Protein AF-A0A432MCR9-F1 (afdb_monomer)

InterPro domains:
  IPR027417 P-loop containing nucleoside triphosphate hydrolase [SSF52540] (17-75)
  IPR038718 SNF2-like, N-terminal domain superfamily [G3DSA:3.40.50.10810] (1-80)

Foldseek 3Di:
DDDDLVVCLDPVNVVVLLVDAAQEDEAAQCVVQDWDFDPDPPDPTDTRGDSSVVSVVSNVVRYPYYHYHHPDDDPPPPPPPPPDDD

Radius of gyration: 15.93 Å; Cα contacts (8 Å, |Δi|>4): 97; chains: 1; bounding box: 50×33×24 Å

Sequence (86 aa):
MIDSLDYAKQDEVREHVWSELWDLVIIDEAHKCIAFTKSSLNQGDEAEKTKRYQVAERLAANSDHLLLLTATPTTATTTASPTSSA

pLDDT: mean 78.48, std 20.0, range [38.06, 96.81]

Organism: NCBI:txid2080755

Nearest PDB structures (foldseek):
  7oat-assembly1_B  TM=4.10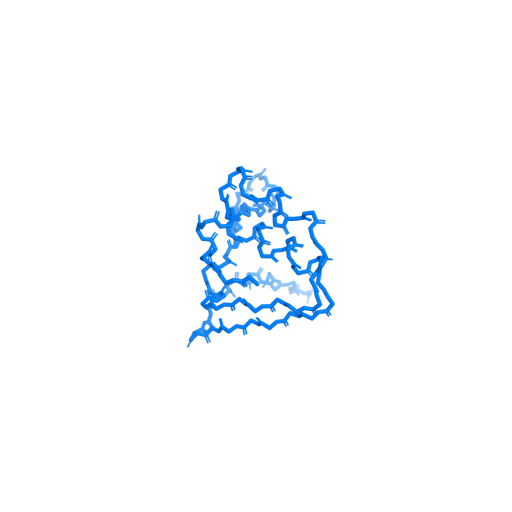2E-01  e=8.027E-01  Homo sapiens
  4v4b-assembly1_AK  TM=3.451E-01  e=9.187E-01  Saccharomyces cerevisiae
  3wis-assembly1_A  TM=3.695E-01  e=6.503E+00  Paraburkholderia xenovorans LB400

Structure (mmCIF, N/CA/C/O backbone):
data_AF-A0A432MCR9-F1
#
_entry.id   AF-A0A432MCR9-F1
#
loop_
_atom_site.group_PDB
_atom_site.id
_atom_site.type_symbol
_atom_site.label_atom_id
_atom_site.label_alt_id
_atom_site.label_comp_id
_atom_site.label_asym_id
_atom_site.label_entity_id
_atom_site.label_seq_id
_atom_site.pdbx_PDB_ins_code
_atom_site.Cartn_x
_atom_site.Cartn_y
_atom_site.Cartn_z
_atom_site.occupancy
_atom_site.B_iso_or_equiv
_atom_site.auth_seq_id
_atom_site.auth_comp_id
_atom_site.auth_asym_id
_atom_site.auth_atom_id
_atom_site.pdbx_PDB_model_num
ATOM 1 N N . MET A 1 1 ? -13.120 0.913 -3.757 1.00 80.88 1 MET A N 1
ATOM 2 C CA . MET A 1 1 ? -12.517 2.161 -4.275 1.00 80.88 1 MET A CA 1
ATOM 3 C C . MET A 1 1 ? -11.577 1.791 -5.409 1.00 80.88 1 MET A C 1
ATOM 5 O O . MET A 1 1 ? -10.902 0.779 -5.280 1.00 80.88 1 MET A O 1
ATOM 9 N N . ILE A 1 2 ? -11.560 2.542 -6.511 1.00 90.69 2 ILE A N 1
ATOM 10 C CA . ILE A 1 2 ? -10.578 2.363 -7.591 1.00 90.69 2 ILE A CA 1
ATOM 11 C C . ILE A 1 2 ? -9.972 3.731 -7.847 1.00 90.69 2 ILE A C 1
ATOM 13 O O . ILE A 1 2 ? -10.702 4.659 -8.181 1.00 90.69 2 ILE A O 1
ATOM 17 N N . ASP A 1 3 ? -8.662 3.843 -7.668 1.00 93.31 3 ASP A N 1
ATOM 18 C CA . ASP A 1 3 ? -7.935 5.079 -7.918 1.00 93.31 3 ASP A CA 1
ATOM 19 C C . ASP A 1 3 ? -6.471 4.792 -8.264 1.00 93.31 3 ASP A C 1
ATOM 21 O O . ASP A 1 3 ? -5.967 3.682 -8.084 1.00 93.31 3 ASP A O 1
ATOM 25 N N . SER A 1 4 ? -5.776 5.809 -8.756 1.00 93.56 4 SER A N 1
ATOM 26 C CA . SER A 1 4 ? -4.342 5.774 -8.990 1.00 93.56 4 SER A CA 1
ATOM 27 C C . SER A 1 4 ? -3.559 5.975 -7.690 1.00 93.56 4 SER A C 1
ATOM 29 O O . SER A 1 4 ? -3.905 6.793 -6.834 1.00 93.56 4 SER A O 1
ATOM 31 N N . LEU A 1 5 ? -2.404 5.316 -7.583 1.00 92.12 5 LEU A N 1
ATOM 32 C CA . LEU A 1 5 ? -1.484 5.535 -6.463 1.00 92.12 5 LEU A CA 1
ATOM 33 C C . LEU A 1 5 ? -0.946 6.980 -6.414 1.00 92.12 5 LEU A C 1
ATOM 35 O O . LEU A 1 5 ? -0.511 7.464 -5.371 1.00 92.12 5 LEU A O 1
ATOM 39 N N . ASP A 1 6 ? -0.979 7.686 -7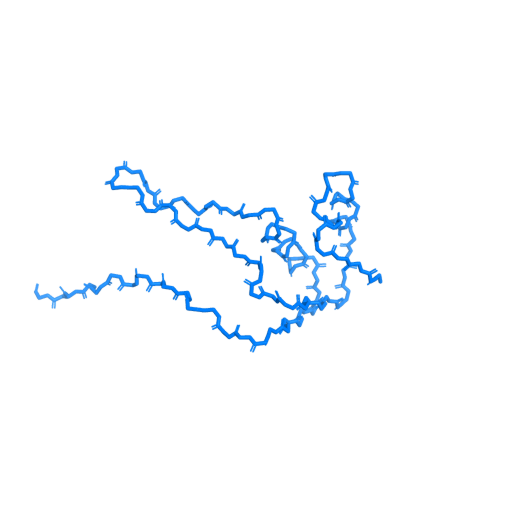.547 1.00 91.88 6 ASP A N 1
ATOM 40 C CA . ASP A 1 6 ? -0.586 9.091 -7.644 1.00 91.88 6 ASP A CA 1
ATOM 41 C C . ASP A 1 6 ? -1.610 10.064 -7.068 1.00 91.88 6 ASP A C 1
ATOM 43 O O . ASP A 1 6 ? -1.216 11.124 -6.578 1.00 91.88 6 ASP A O 1
ATOM 47 N N . TYR A 1 7 ? -2.887 9.694 -7.075 1.00 94.56 7 TYR A N 1
ATOM 48 C CA . TYR A 1 7 ? -3.917 10.408 -6.336 1.00 94.56 7 TYR A CA 1
ATOM 49 C C . TYR A 1 7 ? -3.857 10.055 -4.847 1.00 94.56 7 TYR A C 1
ATOM 51 O O . TYR A 1 7 ? -3.732 10.946 -4.009 1.00 94.56 7 TYR A O 1
ATOM 59 N N . ALA A 1 8 ? -3.794 8.760 -4.517 1.00 93.38 8 ALA A N 1
ATOM 60 C CA . ALA A 1 8 ? -3.766 8.281 -3.132 1.00 93.38 8 ALA A CA 1
ATOM 61 C C . ALA A 1 8 ? -2.567 8.802 -2.315 1.00 93.38 8 ALA A C 1
ATOM 63 O O . ALA A 1 8 ? -2.635 8.902 -1.092 1.00 93.38 8 ALA A O 1
ATOM 64 N N . LYS A 1 9 ? -1.45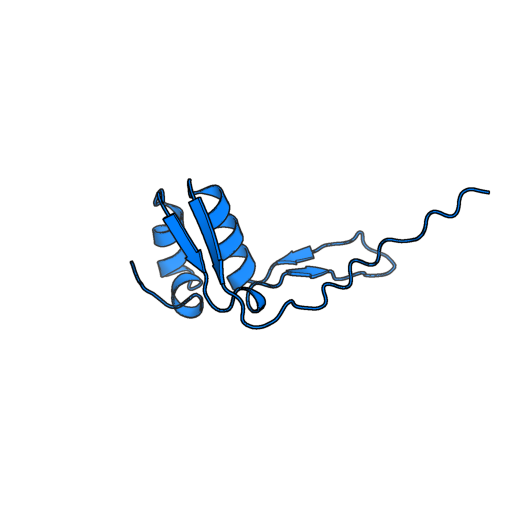2 9.157 -2.970 1.00 93.06 9 LYS A N 1
ATOM 65 C CA . LYS A 1 9 ? -0.281 9.727 -2.289 1.00 93.06 9 LYS A CA 1
ATOM 66 C C . LYS A 1 9 ? -0.400 11.218 -1.965 1.00 93.06 9 LYS A C 1
ATOM 68 O O . LYS A 1 9 ? 0.504 11.722 -1.299 1.00 93.06 9 LYS A O 1
ATOM 73 N N . GLN A 1 10 ? -1.404 11.947 -2.450 1.00 95.69 10 GLN A N 1
ATOM 74 C CA . GLN A 1 10 ? -1.561 13.375 -2.135 1.00 95.69 10 GLN A CA 1
ATOM 75 C C . GLN A 1 10 ? -1.891 13.546 -0.652 1.00 95.69 10 GLN A C 1
ATOM 77 O O . GLN A 1 10 ? -2.668 12.764 -0.119 1.00 95.69 10 GLN A O 1
ATOM 82 N N . ASP A 1 11 ? -1.289 14.530 0.022 1.00 92.12 11 ASP A N 1
ATOM 83 C CA . ASP A 1 11 ? -1.337 14.625 1.491 1.00 92.12 11 ASP A CA 1
ATOM 84 C C . ASP A 1 11 ? -2.786 14.720 2.027 1.00 92.12 11 ASP A C 1
ATOM 86 O O . ASP A 1 11 ? -3.112 14.093 3.027 1.00 92.12 11 ASP A O 1
ATOM 90 N N . GLU A 1 12 ? -3.685 15.393 1.301 1.00 92.56 12 GLU A N 1
ATOM 91 C CA . GLU A 1 12 ? -5.112 15.537 1.650 1.00 92.56 12 GLU A CA 1
ATOM 92 C C . GLU A 1 12 ? -5.923 14.233 1.506 1.00 92.56 12 GLU A C 1
ATOM 94 O O . GLU A 1 12 ? -6.866 13.973 2.257 1.00 92.56 12 GLU A O 1
ATOM 99 N N . VAL A 1 13 ? -5.549 13.394 0.537 1.00 93.94 13 VAL A N 1
ATOM 100 C CA . VAL A 1 13 ? -6.225 12.123 0.227 1.00 93.94 13 VAL A CA 1
ATOM 101 C C . VAL A 1 13 ? -5.680 11.001 1.103 1.00 93.94 13 VAL A C 1
ATOM 103 O O . VAL A 1 13 ? -6.412 10.117 1.541 1.00 93.94 13 VAL A O 1
ATOM 106 N N . ARG A 1 14 ? -4.375 11.040 1.369 1.00 93.44 14 ARG A N 1
ATOM 107 C CA . ARG A 1 14 ? -3.634 9.954 1.996 1.00 93.44 14 ARG A CA 1
ATOM 108 C C . ARG A 1 14 ? -4.164 9.602 3.378 1.00 93.44 14 ARG A C 1
ATOM 110 O O . ARG A 1 14 ? -4.345 8.424 3.662 1.00 93.44 14 ARG A O 1
ATOM 117 N N . GLU A 1 15 ? -4.445 10.608 4.202 1.00 91.62 15 GLU A N 1
ATOM 118 C CA . GLU A 1 15 ? -4.959 10.392 5.559 1.00 91.62 15 GL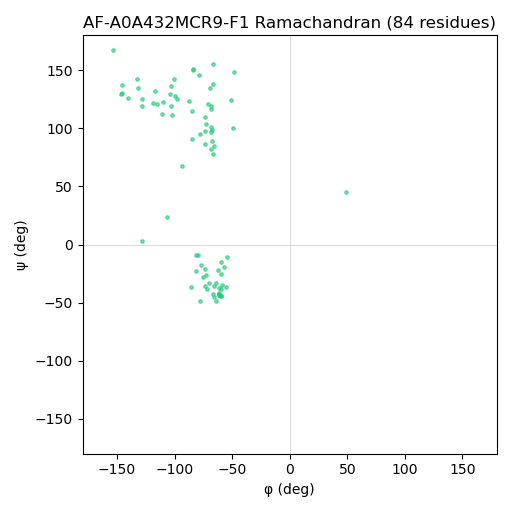U A CA 1
ATOM 119 C C . GLU A 1 15 ? -6.313 9.670 5.548 1.00 91.62 15 GLU A C 1
ATOM 121 O O . GLU A 1 15 ? -6.525 8.762 6.346 1.00 91.62 15 GLU A O 1
ATOM 126 N N . HIS A 1 16 ? -7.183 9.985 4.581 1.00 91.88 16 HIS A N 1
ATOM 127 C CA . HIS A 1 16 ? -8.461 9.289 4.403 1.00 91.88 16 HIS A CA 1
ATOM 128 C C . HIS A 1 16 ? -8.261 7.832 3.969 1.00 91.88 16 HIS A C 1
ATOM 130 O O . HIS A 1 16 ? -8.905 6.927 4.489 1.00 91.88 16 HIS A O 1
ATOM 136 N N . VAL A 1 17 ? -7.337 7.580 3.038 1.00 92.12 17 VAL A N 1
ATOM 137 C CA . VAL A 1 17 ? -7.021 6.215 2.583 1.00 92.12 17 VAL A CA 1
ATOM 138 C C . VAL A 1 17 ? -6.422 5.373 3.719 1.00 92.12 17 VAL A C 1
ATOM 140 O O . VAL A 1 17 ? -6.652 4.166 3.789 1.00 92.12 17 VAL A O 1
ATOM 143 N N . TRP A 1 18 ? -5.659 6.005 4.614 1.00 92.19 18 TRP A N 1
ATOM 144 C CA . TRP A 1 18 ? -5.000 5.366 5.752 1.00 92.19 18 TRP A CA 1
ATOM 145 C C . TRP A 1 18 ? -5.892 5.136 6.970 1.00 92.19 18 TRP A C 1
ATOM 147 O O . TRP A 1 18 ? -5.552 4.278 7.785 1.00 92.19 18 TRP A O 1
ATOM 157 N N . SER A 1 19 ? -6.984 5.883 7.134 1.00 91.38 19 SER A N 1
ATOM 158 C CA . SER A 1 19 ? -7.910 5.690 8.257 1.00 91.38 19 SER A CA 1
ATOM 159 C C . SER A 1 19 ? -8.844 4.492 8.086 1.00 91.38 19 SER A C 1
ATOM 161 O O . SER A 1 19 ? -9.417 4.030 9.069 1.00 91.38 19 SER A O 1
ATOM 163 N N . GLU A 1 20 ? -8.996 3.992 6.862 1.00 92.69 20 GLU A N 1
ATOM 164 C CA . GLU A 1 20 ? -9.865 2.860 6.541 1.00 92.69 20 GLU A CA 1
ATOM 165 C C . GLU A 1 20 ? -9.172 1.509 6.791 1.00 92.69 20 GLU A C 1
ATOM 167 O O . GLU A 1 20 ? -7.950 1.375 6.654 1.00 92.69 20 GLU A O 1
ATOM 172 N N . LEU A 1 21 ? -9.977 0.497 7.127 1.00 93.75 21 LEU A N 1
ATOM 173 C CA . LEU A 1 21 ? -9.572 -0.910 7.167 1.00 93.75 21 LEU A CA 1
ATOM 174 C C . LEU A 1 21 ? -10.051 -1.594 5.889 1.00 93.75 21 LEU A C 1
ATOM 176 O O . LEU A 1 21 ? -11.227 -1.503 5.538 1.00 93.75 21 LEU A O 1
ATOM 180 N N . TRP A 1 22 ? -9.144 -2.273 5.196 1.00 95.25 22 TRP A N 1
ATOM 181 C CA . TRP A 1 22 ? -9.426 -2.871 3.896 1.00 95.25 22 TRP A CA 1
ATOM 182 C C . TRP A 1 22 ? -9.468 -4.395 3.989 1.00 95.25 22 TRP A C 1
ATOM 184 O O . TRP A 1 22 ? -8.468 -5.023 4.315 1.00 95.25 22 TRP A O 1
ATOM 194 N N . ASP A 1 23 ? -10.570 -5.027 3.597 1.00 96.75 23 ASP A N 1
ATOM 195 C CA . ASP A 1 23 ? -10.588 -6.496 3.505 1.00 96.75 23 ASP A CA 1
ATOM 196 C C . ASP A 1 23 ? -9.634 -6.999 2.401 1.00 96.75 23 ASP A C 1
ATOM 198 O O . ASP A 1 23 ? -8.986 -8.036 2.528 1.00 96.75 23 ASP A O 1
ATOM 202 N N . LEU A 1 24 ? -9.524 -6.245 1.299 1.00 95.75 24 LEU A N 1
ATOM 203 C CA . LEU A 1 24 ? -8.679 -6.576 0.152 1.00 95.75 24 LEU A CA 1
ATOM 204 C C . LEU A 1 24 ? -8.104 -5.319 -0.506 1.00 95.75 24 LEU A C 1
ATOM 206 O O . LEU A 1 24 ? -8.842 -4.418 -0.912 1.00 95.75 24 LEU A O 1
ATOM 210 N N . VAL A 1 25 ? -6.789 -5.319 -0.710 1.00 96.44 25 VAL A N 1
ATOM 211 C CA . VAL A 1 25 ? -6.062 -4.321 -1.500 1.00 96.44 25 VAL A CA 1
ATOM 212 C C . VAL A 1 25 ? -5.417 -4.993 -2.708 1.00 96.44 25 VAL A C 1
ATOM 214 O O . VAL A 1 25 ? -4.745 -6.016 -2.586 1.00 96.44 25 VAL A O 1
ATOM 217 N N . ILE A 1 26 ? -5.590 -4.391 -3.887 1.00 96.06 26 ILE A N 1
ATOM 218 C CA . ILE A 1 26 ? -4.914 -4.799 -5.122 1.00 96.06 26 ILE A CA 1
ATOM 219 C C . ILE A 1 26 ? -4.066 -3.625 -5.607 1.00 96.06 26 ILE A C 1
ATOM 221 O O . ILE A 1 26 ? -4.598 -2.542 -5.849 1.00 96.06 26 ILE A O 1
ATOM 225 N N . ILE A 1 27 ? -2.759 -3.835 -5.758 1.00 94.69 27 ILE A N 1
ATOM 226 C CA . ILE A 1 27 ? -1.847 -2.834 -6.323 1.00 94.69 27 ILE A CA 1
ATOM 227 C C . ILE A 1 27 ? -1.378 -3.327 -7.682 1.00 94.69 27 ILE A C 1
ATOM 229 O O . ILE A 1 27 ? -0.633 -4.303 -7.767 1.00 94.69 27 ILE A O 1
ATOM 233 N N . ASP A 1 28 ? -1.806 -2.628 -8.728 1.00 92.69 28 ASP A N 1
ATOM 234 C CA . ASP A 1 28 ? -1.314 -2.833 -10.085 1.00 92.69 28 ASP A CA 1
ATOM 235 C C . ASP A 1 28 ? -0.016 -2.056 -10.339 1.00 92.69 28 ASP A C 1
ATOM 237 O O . ASP A 1 28 ? 0.245 -1.018 -9.723 1.00 92.69 28 ASP A O 1
ATOM 241 N N . GLU A 1 29 ? 0.816 -2.575 -11.238 1.00 90.31 29 GLU A N 1
ATOM 242 C CA . GLU A 1 29 ? 2.163 -2.080 -11.525 1.00 90.31 29 GLU A CA 1
ATOM 243 C C . GLU A 1 29 ? 3.012 -1.863 -10.262 1.00 90.31 29 GLU A C 1
ATOM 245 O O . GLU A 1 29 ? 3.708 -0.851 -10.111 1.00 90.31 29 GLU A O 1
ATOM 250 N N . ALA A 1 30 ? 2.973 -2.837 -9.346 1.00 89.81 30 ALA A N 1
ATOM 251 C CA . ALA A 1 30 ? 3.609 -2.759 -8.031 1.00 89.81 30 ALA A CA 1
ATOM 252 C C . ALA A 1 30 ? 5.125 -2.483 -8.091 1.00 89.81 30 ALA A C 1
ATOM 254 O O . ALA A 1 30 ? 5.695 -1.956 -7.135 1.00 89.81 30 ALA A O 1
ATOM 255 N N . HIS A 1 31 ? 5.781 -2.729 -9.234 1.00 85.94 31 HIS A N 1
ATOM 256 C CA . HIS A 1 31 ? 7.169 -2.323 -9.469 1.00 85.94 31 HIS A CA 1
ATOM 257 C C . HIS A 1 31 ? 7.400 -0.801 -9.367 1.00 85.94 31 HIS A C 1
ATOM 259 O O . HIS A 1 31 ? 8.546 -0.376 -9.267 1.00 85.94 31 HIS A O 1
ATOM 265 N N . LYS A 1 32 ? 6.356 0.042 -9.379 1.00 84.56 32 LYS A N 1
ATOM 266 C CA . LYS A 1 32 ? 6.452 1.501 -9.157 1.00 84.56 32 LYS A CA 1
ATOM 267 C C . LYS A 1 32 ? 6.523 1.889 -7.672 1.00 84.56 32 LYS A C 1
ATOM 269 O O . LYS A 1 32 ? 6.772 3.059 -7.360 1.00 84.56 32 LYS A O 1
ATOM 274 N N . CYS A 1 33 ? 6.318 0.939 -6.759 1.00 82.44 33 CYS A N 1
ATOM 275 C CA . CYS A 1 33 ? 6.369 1.119 -5.307 1.00 82.44 33 CYS A CA 1
ATOM 276 C C . CYS A 1 33 ? 7.767 0.784 -4.762 1.00 82.44 33 CYS A C 1
ATOM 278 O O . CYS A 1 33 ? 7.945 -0.205 -4.062 1.00 82.44 33 CYS A O 1
ATOM 280 N N . ILE A 1 34 ? 8.776 1.592 -5.099 1.00 78.56 34 ILE A N 1
ATOM 281 C CA . ILE A 1 34 ? 10.180 1.333 -4.729 1.00 78.56 34 ILE A CA 1
ATOM 282 C C . ILE A 1 34 ? 10.585 2.191 -3.520 1.00 78.56 34 ILE A C 1
ATOM 284 O O . ILE A 1 34 ? 10.199 3.360 -3.425 1.00 78.56 34 ILE A O 1
ATOM 288 N N . ALA A 1 35 ? 11.388 1.627 -2.618 1.00 78.06 35 ALA A N 1
ATOM 289 C CA . ALA A 1 35 ? 12.199 2.371 -1.655 1.00 78.06 35 ALA A CA 1
ATOM 290 C C . ALA A 1 35 ? 13.655 2.381 -2.141 1.00 78.06 35 ALA A C 1
ATOM 292 O O . ALA A 1 35 ? 14.154 1.356 -2.606 1.00 78.06 35 ALA A O 1
ATOM 293 N N . PHE A 1 36 ? 14.324 3.531 -2.069 1.00 67.81 36 PHE A N 1
ATOM 294 C CA . PHE A 1 36 ? 15.724 3.642 -2.473 1.00 67.81 36 PHE A CA 1
ATOM 295 C C . PHE A 1 36 ? 16.614 3.558 -1.238 1.00 67.81 36 PHE A C 1
ATOM 297 O O . PHE A 1 36 ? 16.453 4.345 -0.310 1.00 67.81 36 PHE A O 1
ATOM 304 N N . THR A 1 37 ? 17.574 2.639 -1.224 1.00 57.03 37 THR A N 1
ATOM 305 C CA . THR A 1 37 ? 18.591 2.602 -0.169 1.00 57.03 37 THR A CA 1
ATOM 306 C C . THR A 1 37 ? 19.715 3.564 -0.532 1.00 57.03 37 THR A C 1
ATOM 308 O O . THR A 1 37 ? 20.412 3.364 -1.530 1.00 57.03 37 THR A O 1
ATOM 311 N N . LYS A 1 38 ? 19.902 4.624 0.259 1.00 53.78 38 LYS A N 1
ATOM 312 C CA . LYS A 1 38 ? 21.093 5.470 0.158 1.00 53.78 38 LYS A CA 1
ATOM 313 C C . LYS A 1 38 ? 22.199 4.835 0.997 1.00 53.78 38 LYS A C 1
ATOM 315 O O . LYS A 1 38 ? 22.339 5.149 2.172 1.00 53.78 38 LYS A O 1
ATOM 320 N N . SER A 1 39 ? 23.012 3.980 0.377 1.00 53.78 39 SER A N 1
ATOM 321 C CA . SER A 1 39 ? 24.259 3.512 0.994 1.00 53.78 39 SER A CA 1
ATOM 322 C C . SER A 1 39 ? 25.279 4.653 0.965 1.00 53.78 39 SER A C 1
ATOM 324 O O . SER A 1 39 ? 26.062 4.791 0.022 1.00 53.78 39 SER A O 1
ATOM 326 N N . SER A 1 40 ? 25.247 5.512 1.980 1.00 52.88 40 SER A N 1
ATOM 327 C CA . SER A 1 40 ? 26.257 6.546 2.180 1.00 52.88 40 SER A CA 1
ATOM 328 C C . SER A 1 40 ? 27.394 5.946 3.006 1.00 52.88 40 SER A C 1
ATOM 330 O O . SER A 1 40 ? 27.167 5.467 4.109 1.00 52.88 40 SER A O 1
ATOM 332 N N . LEU A 1 41 ? 28.629 5.980 2.498 1.00 54.84 41 LEU A N 1
ATOM 333 C CA . LEU A 1 41 ? 29.813 5.327 3.095 1.00 54.84 41 LEU A CA 1
ATOM 334 C C . LEU A 1 41 ? 30.111 5.707 4.568 1.00 54.84 41 LEU A C 1
ATOM 336 O O . LEU A 1 41 ? 30.938 5.055 5.194 1.00 54.84 41 LEU A O 1
ATOM 340 N N . ASN A 1 42 ? 29.442 6.727 5.123 1.00 53.91 42 ASN A N 1
ATOM 341 C CA . ASN A 1 42 ? 29.653 7.253 6.477 1.00 53.91 42 ASN A CA 1
ATOM 342 C C . ASN A 1 42 ? 28.371 7.381 7.330 1.00 53.91 42 ASN A C 1
ATOM 344 O O . ASN A 1 42 ? 28.440 7.897 8.445 1.00 53.91 42 ASN A O 1
ATOM 348 N N . GLN A 1 43 ? 27.203 6.961 6.839 1.00 55.00 43 GLN A N 1
ATOM 349 C CA . GLN A 1 43 ? 25.933 7.090 7.561 1.00 55.00 43 GLN A CA 1
ATOM 350 C C . GLN A 1 43 ? 25.130 5.813 7.314 1.00 55.00 43 GLN A C 1
ATOM 352 O O . GLN A 1 43 ? 25.013 5.403 6.164 1.00 55.00 43 GLN A O 1
ATOM 357 N N . GLY A 1 44 ? 24.682 5.145 8.383 1.00 56.47 44 GLY A N 1
ATOM 358 C CA . GLY A 1 44 ? 24.024 3.836 8.298 1.00 56.47 44 GLY A CA 1
ATOM 359 C C . GLY A 1 44 ? 22.921 3.799 7.239 1.00 56.47 44 GLY A C 1
ATOM 360 O O . GLY A 1 44 ? 22.302 4.825 6.978 1.00 56.47 44 GLY A O 1
ATOM 361 N N . ASP A 1 45 ? 22.714 2.629 6.631 1.00 55.91 45 ASP A N 1
ATOM 362 C CA . ASP A 1 45 ? 21.762 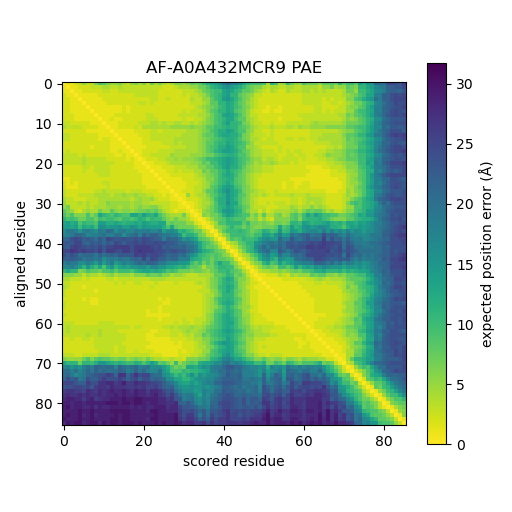2.406 5.537 1.00 55.91 45 ASP A CA 1
ATOM 363 C C . ASP A 1 45 ? 20.377 2.985 5.884 1.00 55.91 45 ASP A C 1
ATOM 365 O O . ASP A 1 45 ? 19.598 2.388 6.630 1.00 55.91 45 ASP A O 1
ATOM 369 N N . GLU A 1 46 ? 20.070 4.174 5.363 1.00 58.16 46 GLU A N 1
ATOM 370 C CA . GLU A 1 46 ? 18.769 4.811 5.535 1.00 58.16 46 GLU A CA 1
ATOM 371 C C . GLU A 1 46 ? 17.981 4.621 4.237 1.00 58.16 46 GLU A C 1
ATOM 373 O O . GLU A 1 46 ? 18.335 5.129 3.166 1.00 58.16 46 GLU A O 1
ATOM 378 N N . ALA A 1 47 ? 16.922 3.814 4.314 1.00 65.62 47 ALA A N 1
ATOM 379 C CA . ALA A 1 47 ? 16.015 3.606 3.197 1.00 65.62 47 ALA A CA 1
ATOM 380 C C . ALA A 1 47 ? 15.141 4.856 3.008 1.00 65.62 47 ALA A C 1
ATOM 382 O O . ALA A 1 47 ? 14.237 5.127 3.800 1.00 65.62 47 ALA A O 1
ATOM 383 N N . GLU A 1 48 ? 15.366 5.603 1.928 1.00 75.31 48 GLU A N 1
ATOM 384 C CA . GLU A 1 48 ? 14.507 6.712 1.528 1.00 75.31 48 GLU A CA 1
ATOM 385 C C . GLU A 1 48 ? 13.250 6.149 0.846 1.00 75.31 48 GLU A C 1
ATOM 387 O O . GLU A 1 48 ? 13.218 5.811 -0.345 1.00 75.31 48 GLU A O 1
ATOM 392 N N . LYS A 1 49 ? 12.190 5.995 1.643 1.00 84.12 49 LYS A N 1
ATOM 393 C CA . LYS A 1 49 ? 10.889 5.493 1.189 1.00 84.12 49 LYS A CA 1
ATOM 394 C C . LYS A 1 49 ? 10.188 6.535 0.317 1.00 84.12 49 LYS A C 1
ATOM 396 O O . LYS A 1 49 ? 9.859 7.623 0.791 1.00 84.12 49 LYS A O 1
ATOM 401 N N . THR A 1 50 ? 9.877 6.189 -0.934 1.00 89.56 50 THR A N 1
ATOM 402 C CA . THR A 1 50 ? 9.076 7.065 -1.806 1.00 89.56 50 THR A CA 1
ATOM 403 C C . THR A 1 50 ? 7.643 7.208 -1.287 1.00 89.56 50 THR A C 1
ATOM 405 O O . THR A 1 50 ? 7.117 6.308 -0.635 1.00 89.56 50 THR A O 1
ATOM 408 N N . LYS A 1 51 ? 6.947 8.302 -1.634 1.00 90.56 51 LYS A N 1
ATOM 409 C CA . LYS A 1 51 ? 5.534 8.495 -1.242 1.00 90.56 51 LYS A CA 1
ATOM 410 C C . LYS A 1 51 ? 4.630 7.332 -1.686 1.00 90.56 51 LYS A C 1
ATOM 412 O O . LYS A 1 51 ? 3.731 6.945 -0.953 1.00 90.56 51 LYS A O 1
ATOM 417 N N . ARG A 1 52 ? 4.884 6.751 -2.867 1.00 91.38 52 ARG A N 1
ATOM 418 C CA . ARG A 1 52 ? 4.146 5.576 -3.368 1.00 91.38 52 ARG A CA 1
ATOM 419 C C . ARG A 1 52 ? 4.395 4.343 -2.500 1.00 91.38 52 ARG A C 1
ATOM 421 O O . ARG A 1 52 ? 3.442 3.668 -2.130 1.00 91.38 52 ARG A O 1
ATOM 428 N N . TYR A 1 53 ? 5.656 4.101 -2.137 1.00 91.62 53 TYR A N 1
ATOM 429 C CA . TYR A 1 53 ? 6.022 3.030 -1.213 1.00 91.62 53 TYR A CA 1
ATOM 430 C C . TYR A 1 53 ? 5.343 3.209 0.151 1.00 91.62 53 TYR A C 1
ATOM 432 O O . TYR A 1 53 ? 4.771 2.259 0.662 1.00 91.62 53 TYR A O 1
ATOM 440 N N . GLN A 1 54 ? 5.331 4.423 0.711 1.00 92.44 54 GLN A N 1
ATOM 441 C CA . GLN A 1 54 ? 4.689 4.698 2.005 1.00 92.44 54 GLN A CA 1
ATOM 442 C C . GLN A 1 54 ? 3.180 4.411 1.986 1.00 92.44 54 GLN A C 1
ATOM 444 O O . GLN A 1 54 ? 2.649 3.835 2.933 1.00 92.44 54 GLN A O 1
ATOM 449 N N . VAL A 1 55 ? 2.482 4.782 0.906 1.00 93.38 55 VAL A N 1
ATOM 450 C CA . VAL A 1 55 ? 1.053 4.464 0.754 1.00 93.38 55 VAL A CA 1
ATOM 451 C C . VAL A 1 55 ? 0.838 2.956 0.680 1.00 93.38 55 VAL A C 1
ATOM 453 O O . VAL A 1 55 ? 0.001 2.436 1.411 1.00 93.38 55 VAL A O 1
ATOM 456 N N . ALA A 1 56 ? 1.609 2.256 -0.157 1.00 93.19 56 ALA A N 1
ATOM 457 C CA . ALA A 1 56 ? 1.514 0.806 -0.300 1.00 93.19 56 ALA A CA 1
ATOM 458 C C . ALA A 1 56 ? 1.827 0.067 1.014 1.00 93.19 56 ALA A C 1
ATOM 460 O O . ALA A 1 56 ? 1.098 -0.844 1.389 1.00 93.19 56 ALA A O 1
ATOM 461 N N . GLU A 1 57 ? 2.864 0.493 1.739 1.00 93.00 57 GLU A N 1
ATOM 462 C CA . GLU A 1 57 ? 3.263 -0.070 3.035 1.00 93.00 57 GLU A CA 1
ATOM 463 C C . GLU A 1 57 ? 2.159 0.089 4.083 1.00 93.00 57 GLU A C 1
ATOM 465 O O . GLU A 1 57 ? 1.840 -0.851 4.809 1.00 93.00 57 GLU A O 1
ATOM 470 N N . ARG A 1 58 ? 1.534 1.267 4.143 1.00 94.38 58 ARG A N 1
ATOM 471 C CA . ARG A 1 58 ? 0.455 1.520 5.097 1.00 94.38 58 ARG A CA 1
ATOM 472 C C . ARG A 1 58 ? -0.831 0.782 4.736 1.00 94.38 58 ARG A C 1
ATOM 474 O O . ARG A 1 58 ? -1.484 0.269 5.635 1.00 94.38 58 ARG A O 1
ATOM 481 N N . LEU A 1 59 ? -1.170 0.692 3.449 1.00 94.00 59 LEU A N 1
ATOM 482 C CA . LEU A 1 59 ? -2.300 -0.112 2.980 1.00 94.00 59 LEU A CA 1
ATOM 483 C C . LEU A 1 59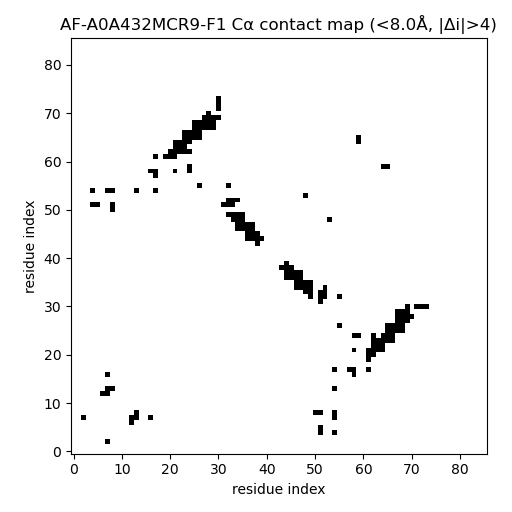 ? -2.105 -1.592 3.312 1.00 94.00 59 LEU A C 1
ATOM 485 O O . LEU A 1 59 ? -3.023 -2.207 3.832 1.00 94.00 59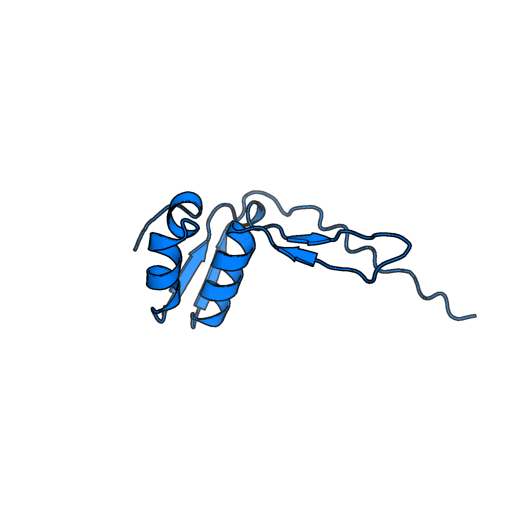 LEU A O 1
ATOM 489 N N . ALA A 1 60 ? -0.900 -2.127 3.098 1.00 93.00 60 ALA A N 1
ATOM 490 C CA . ALA A 1 60 ? -0.559 -3.500 3.459 1.00 93.00 60 ALA A CA 1
ATOM 491 C C . ALA A 1 60 ? -0.719 -3.772 4.964 1.00 93.00 60 ALA A C 1
ATOM 493 O O . ALA A 1 60 ? -1.163 -4.847 5.351 1.00 93.00 60 ALA A O 1
ATOM 494 N N . ALA A 1 61 ? -0.367 -2.799 5.811 1.00 93.88 61 ALA A N 1
ATOM 495 C CA . ALA A 1 61 ? -0.528 -2.906 7.260 1.00 93.88 61 ALA A CA 1
ATOM 496 C C . ALA A 1 61 ? -1.994 -2.803 7.722 1.00 93.88 61 ALA A C 1
ATOM 498 O O . ALA A 1 61 ? -2.333 -3.329 8.779 1.00 93.88 61 ALA A O 1
ATOM 499 N N . ASN A 1 62 ? -2.844 -2.131 6.943 1.00 94.00 62 ASN A N 1
ATOM 500 C CA . ASN A 1 62 ? -4.255 -1.892 7.251 1.00 94.00 62 ASN A CA 1
ATOM 501 C C . ASN A 1 62 ? -5.192 -2.755 6.386 1.00 94.00 62 ASN A C 1
ATOM 503 O O . ASN A 1 62 ? -6.346 -2.376 6.167 1.00 94.00 62 ASN A O 1
ATOM 507 N N . SER A 1 63 ? -4.699 -3.886 5.874 1.00 95.50 63 SER A N 1
ATOM 508 C CA . SER A 1 63 ? -5.495 -4.806 5.068 1.00 95.50 63 SER A CA 1
ATOM 509 C C . SER A 1 63 ? -5.353 -6.258 5.496 1.00 95.50 63 SER A C 1
ATOM 511 O O . SER A 1 63 ? -4.237 -6.696 5.775 1.00 95.50 63 SER A O 1
ATOM 513 N N . ASP A 1 64 ? -6.444 -7.018 5.440 1.00 95.38 64 ASP A N 1
ATOM 514 C CA . ASP A 1 64 ? -6.415 -8.465 5.697 1.00 95.38 64 ASP A CA 1
ATOM 515 C C . ASP A 1 64 ? -5.780 -9.238 4.532 1.00 95.38 64 ASP A C 1
ATOM 517 O O . ASP A 1 64 ? -5.065 -10.230 4.724 1.00 95.38 64 ASP A O 1
ATOM 521 N N . HIS A 1 65 ? -6.015 -8.775 3.301 1.00 96.81 65 HIS A N 1
ATOM 522 C CA . HIS A 1 65 ? -5.499 -9.396 2.087 1.00 96.81 65 HIS A CA 1
ATOM 523 C C . HIS A 1 65 ? -4.855 -8.373 1.148 1.00 96.81 65 HIS A C 1
ATOM 525 O O . HIS A 1 65 ? -5.430 -7.330 0.840 1.00 96.81 65 HIS A O 1
ATOM 531 N N . LEU A 1 66 ? -3.675 -8.718 0.625 1.00 95.44 66 LEU A N 1
ATOM 532 C CA . LEU A 1 66 ? -2.927 -7.901 -0.328 1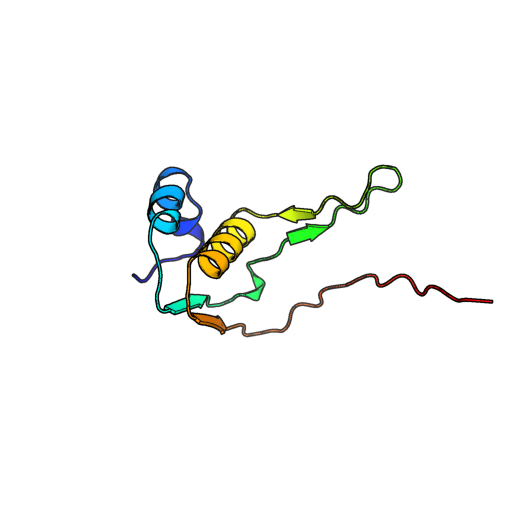.00 95.44 66 LEU A CA 1
ATOM 533 C C . LEU A 1 66 ? -2.545 -8.722 -1.563 1.00 95.44 66 LEU A C 1
ATOM 535 O O . LEU A 1 66 ? -1.870 -9.746 -1.453 1.00 95.44 66 LEU A O 1
ATOM 539 N N . LEU A 1 67 ? -2.924 -8.233 -2.743 1.00 95.44 67 LEU A N 1
ATOM 540 C CA . LEU A 1 67 ? -2.515 -8.773 -4.037 1.00 95.44 67 LEU A CA 1
ATOM 541 C C . LEU A 1 67 ? -1.673 -7.741 -4.795 1.00 95.44 67 LEU A C 1
ATOM 543 O O . LEU A 1 67 ? -2.135 -6.644 -5.103 1.00 95.44 67 LEU A O 1
ATOM 547 N N . LEU A 1 68 ? -0.436 -8.108 -5.126 1.00 93.56 68 LEU A N 1
ATOM 548 C CA . LEU A 1 68 ? 0.468 -7.280 -5.923 1.00 93.56 68 LEU A CA 1
ATOM 549 C C . LEU A 1 68 ? 0.530 -7.822 -7.350 1.00 93.56 68 LEU A C 1
ATOM 551 O O . LEU A 1 68 ? 0.945 -8.960 -7.568 1.00 93.56 68 LEU A O 1
ATOM 555 N N . LEU A 1 69 ? 0.137 -6.998 -8.316 1.00 93.25 69 LEU A N 1
ATOM 556 C CA . LEU A 1 69 ? 0.249 -7.291 -9.738 1.00 93.25 69 LEU A CA 1
ATOM 557 C C . LEU A 1 69 ? 1.425 -6.489 -10.303 1.00 93.25 69 LEU A C 1
ATOM 559 O O . LEU A 1 69 ? 1.558 -5.289 -10.064 1.00 93.25 69 LEU A O 1
ATOM 563 N N . THR A 1 70 ? 2.323 -7.152 -11.026 1.00 87.81 70 THR A N 1
ATOM 564 C CA . THR A 1 70 ? 3.423 -6.478 -11.721 1.00 87.81 70 THR A CA 1
ATOM 565 C C . THR A 1 70 ? 3.733 -7.189 -13.026 1.00 87.81 70 THR A C 1
ATOM 567 O O . THR A 1 70 ? 3.782 -8.417 -13.074 1.00 87.81 70 THR A O 1
ATOM 570 N N . ALA A 1 71 ? 3.962 -6.414 -14.084 1.00 77.38 71 ALA A N 1
ATOM 571 C CA . ALA A 1 71 ? 4.358 -6.945 -15.383 1.00 77.38 71 ALA A CA 1
ATOM 572 C C . ALA A 1 71 ? 5.819 -7.443 -15.409 1.00 77.38 71 ALA A C 1
ATOM 574 O O . ALA A 1 71 ? 6.172 -8.274 -16.245 1.00 77.38 71 ALA A O 1
ATOM 575 N N . THR A 1 72 ? 6.666 -6.972 -14.485 1.00 58.78 72 THR A N 1
ATOM 576 C CA . THR A 1 72 ? 8.105 -7.269 -14.485 1.00 58.78 72 THR A CA 1
ATOM 577 C C . THR A 1 72 ? 8.622 -7.378 -13.049 1.00 58.78 72 THR A C 1
ATOM 579 O O . THR A 1 72 ? 8.364 -6.470 -12.252 1.00 58.78 72 THR A O 1
ATOM 582 N N . PRO A 1 73 ? 9.363 -8.438 -12.674 1.00 51.59 73 PRO A N 1
ATOM 583 C CA . PRO A 1 73 ? 10.117 -8.423 -11.430 1.00 51.59 73 PRO A CA 1
ATOM 584 C C . PRO A 1 73 ? 11.259 -7.407 -11.557 1.00 51.59 73 PRO A C 1
ATOM 586 O O . PRO A 1 73 ? 12.115 -7.511 -12.435 1.00 51.59 73 PRO A O 1
ATOM 589 N N . THR A 1 74 ? 11.259 -6.392 -10.699 1.00 56.38 74 THR A N 1
ATOM 590 C CA . THR A 1 74 ? 12.337 -5.406 -10.599 1.00 56.38 74 THR A CA 1
ATOM 591 C C . THR A 1 74 ? 13.583 -6.079 -10.018 1.00 56.38 74 THR A C 1
ATOM 593 O O . THR A 1 74 ? 13.488 -6.789 -9.017 1.00 56.38 74 THR A O 1
ATOM 596 N N . THR A 1 75 ? 14.765 -5.849 -10.601 1.00 50.72 75 THR A N 1
ATOM 597 C CA . THR A 1 75 ? 16.057 -6.233 -10.006 1.00 50.72 75 THR A CA 1
ATOM 598 C C . THR A 1 75 ? 16.285 -5.424 -8.733 1.00 50.72 75 THR A C 1
ATOM 600 O O . THR A 1 75 ? 16.915 -4.368 -8.749 1.00 50.72 75 THR A O 1
ATOM 603 N N . ALA A 1 76 ? 15.733 -5.898 -7.620 1.00 47.81 76 ALA A N 1
ATOM 604 C CA . ALA A 1 76 ? 16.149 -5.474 -6.300 1.00 47.81 76 ALA A CA 1
ATOM 605 C C . ALA A 1 76 ? 17.577 -5.993 -6.098 1.00 47.81 76 ALA A C 1
ATOM 607 O O . ALA A 1 76 ? 17.789 -7.167 -5.802 1.00 47.81 76 ALA A O 1
ATOM 608 N N . THR A 1 77 ? 18.573 -5.134 -6.304 1.00 38.38 77 THR A N 1
ATOM 609 C CA . THR A 1 77 ? 19.928 -5.396 -5.821 1.00 38.38 77 THR A CA 1
ATOM 610 C C . THR A 1 77 ? 19.884 -5.322 -4.297 1.00 38.38 77 THR A C 1
ATOM 612 O O . THR A 1 77 ? 20.200 -4.299 -3.699 1.00 38.38 77 THR A O 1
ATOM 615 N N . THR A 1 78 ? 19.462 -6.404 -3.647 1.00 44.50 78 THR A N 1
ATOM 616 C CA . THR A 1 78 ? 19.873 -6.673 -2.274 1.00 44.50 78 THR A CA 1
ATOM 617 C C . THR A 1 78 ? 21.361 -6.981 -2.357 1.00 44.50 78 THR A C 1
ATOM 619 O O . THR A 1 78 ? 21.752 -8.093 -2.708 1.00 44.50 78 THR A O 1
ATOM 622 N N . THR A 1 79 ? 22.213 -5.991 -2.096 1.00 40.97 79 THR A N 1
ATOM 623 C CA . THR A 1 79 ? 23.626 -6.231 -1.796 1.00 40.97 79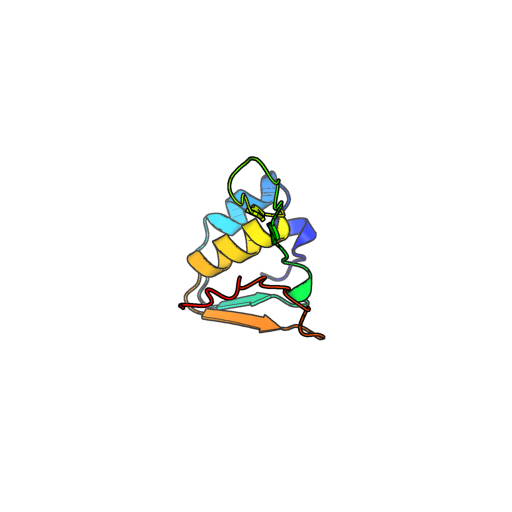 THR A CA 1
ATOM 624 C C . THR A 1 79 ? 23.696 -6.965 -0.460 1.00 40.97 79 THR A C 1
ATOM 626 O O . THR A 1 79 ? 23.942 -6.373 0.585 1.00 40.97 79 THR A O 1
ATOM 629 N N . ALA A 1 80 ? 23.420 -8.268 -0.481 1.00 41.91 80 ALA A N 1
ATOM 630 C CA . ALA A 1 80 ? 23.826 -9.158 0.585 1.00 41.91 80 ALA A CA 1
ATOM 631 C C . ALA A 1 80 ? 25.353 -9.235 0.517 1.00 41.91 80 ALA A C 1
ATOM 633 O O . ALA A 1 80 ? 25.924 -9.883 -0.361 1.00 41.91 80 ALA A O 1
ATOM 634 N N . SER A 1 81 ? 26.012 -8.499 1.406 1.00 38.41 81 SER A N 1
ATOM 635 C CA . SER A 1 81 ? 27.438 -8.625 1.678 1.00 38.41 81 SER A CA 1
ATOM 636 C C . SER A 1 81 ? 27.755 -10.103 1.939 1.00 38.41 81 SER A C 1
ATOM 638 O O . SER A 1 81 ? 27.131 -10.691 2.827 1.00 38.41 81 SER A O 1
ATOM 640 N N . PRO A 1 82 ? 28.692 -10.743 1.218 1.00 38.06 82 PRO A N 1
ATOM 641 C CA . PRO A 1 82 ? 29.127 -12.078 1.582 1.00 38.06 82 PRO A CA 1
ATOM 642 C C . PRO A 1 82 ? 29.981 -11.957 2.844 1.00 38.06 82 PRO A C 1
ATOM 644 O O . PRO A 1 82 ? 31.140 -11.546 2.790 1.00 38.06 82 PRO A O 1
ATOM 647 N N . THR A 1 83 ? 29.420 -12.307 3.999 1.00 45.84 83 THR A N 1
ATOM 648 C CA . THR A 1 83 ? 30.219 -12.625 5.184 1.00 45.84 83 THR A CA 1
ATOM 649 C C . THR A 1 83 ? 30.963 -13.925 4.885 1.00 45.84 83 THR A C 1
ATOM 651 O O . THR A 1 83 ? 30.461 -15.025 5.094 1.00 45.84 83 THR A O 1
ATOM 654 N N . SER A 1 84 ? 32.156 -13.790 4.306 1.00 38.19 84 SER A N 1
ATOM 655 C CA . SER A 1 84 ? 33.146 -14.857 4.209 1.00 38.19 84 SER A CA 1
ATOM 656 C C . SER A 1 84 ? 33.752 -15.060 5.593 1.00 38.19 84 SER A C 1
ATOM 658 O O . SER A 1 84 ? 34.656 -14.327 5.990 1.00 38.19 84 SER A O 1
ATOM 660 N N . SER A 1 85 ? 33.245 -16.047 6.325 1.00 43.78 85 SER A N 1
ATOM 661 C CA . SER A 1 85 ? 33.909 -16.619 7.493 1.00 43.78 85 SER A CA 1
ATOM 662 C C . SER A 1 85 ? 35.161 -17.373 7.031 1.00 43.78 85 SER A C 1
ATOM 664 O O . SER A 1 85 ? 35.047 -18.360 6.302 1.00 43.78 85 SER A O 1
ATOM 666 N N . ALA A 1 86 ? 36.331 -16.916 7.468 1.00 39.88 86 ALA A N 1
ATOM 667 C CA . ALA A 1 86 ? 37.570 -17.684 7.537 1.00 39.88 86 ALA A CA 1
ATOM 668 C C . ALA A 1 86 ? 38.241 -17.378 8.878 1.00 39.88 86 ALA A C 1
ATOM 670 O O . ALA A 1 86 ? 38.195 -16.192 9.284 1.00 39.88 86 ALA A O 1
#

Solvent-accessible surface area (backbone atoms only — not comparable to full-atom values): 5502 Å² total; per-residue (Å²): 139,88,81,54,64,78,58,49,48,36,77,85,46,28,59,62,66,65,74,49,79,34,73,67,46,76,41,72,57,40,67,72,48,50,63,47,71,50,80,45,100,88,48,79,80,47,66,52,64,34,63,49,24,52,49,53,54,51,48,56,74,36,30,81,33,77,46,79,40,56,96,55,89,69,88,74,81,74,81,74,74,81,84,78,89,126

Secondary structure (DSSP, 8-state):
----HHHHTSHHHHHHHHHS-EEEEEETTGGG-PEEEEEETTEEEEEEE-HHHHHHHHHHHTEEEEEE--SS--------------

Mean predicted aligned error: 10.18 Å